Protein AF-A0A2E3WYA5-F1 (afdb_monomer)

Structure (mmCIF, N/CA/C/O backbone):
data_AF-A0A2E3WYA5-F1
#
_entry.id   AF-A0A2E3WYA5-F1
#
loop_
_atom_site.group_PDB
_atom_site.id
_atom_site.type_symbol
_atom_site.label_atom_id
_atom_site.label_alt_id
_atom_site.label_comp_id
_atom_site.label_asym_id
_atom_site.label_entity_id
_atom_site.label_seq_id
_atom_site.pdbx_PDB_ins_code
_atom_site.Cartn_x
_atom_site.Cartn_y
_atom_site.Cartn_z
_atom_site.occupancy
_atom_site.B_iso_or_equiv
_atom_site.auth_seq_id
_atom_site.auth_comp_id
_atom_site.auth_asym_id
_a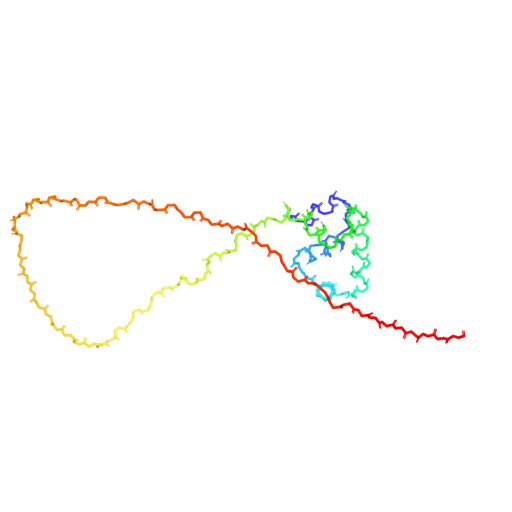tom_site.auth_atom_id
_atom_site.pdbx_PDB_model_num
ATOM 1 N N . MET A 1 1 ? -15.073 -2.185 -7.581 1.00 77.75 1 MET A N 1
ATOM 2 C CA . MET A 1 1 ? -14.366 -2.041 -8.874 1.00 77.75 1 MET A CA 1
ATOM 3 C C . MET A 1 1 ? -12.863 -2.302 -8.748 1.00 77.75 1 MET A C 1
ATOM 5 O O . MET A 1 1 ? -12.452 -3.407 -9.072 1.00 77.75 1 MET A O 1
ATOM 9 N N . LEU A 1 2 ? -12.029 -1.368 -8.254 1.00 83.56 2 LEU A N 1
ATOM 10 C CA . LEU A 1 2 ? -10.565 -1.589 -8.212 1.00 83.56 2 LEU A CA 1
ATOM 11 C C . LEU A 1 2 ? -10.150 -2.793 -7.339 1.00 83.56 2 LEU A C 1
ATOM 13 O O . LEU A 1 2 ? -9.305 -3.586 -7.749 1.00 83.56 2 LEU A O 1
ATOM 17 N N . ARG A 1 3 ? -10.759 -2.965 -6.154 1.00 87.25 3 ARG A N 1
ATOM 18 C CA . ARG A 1 3 ? -10.455 -4.094 -5.252 1.00 87.25 3 ARG A CA 1
ATOM 19 C C . ARG A 1 3 ? -10.704 -5.452 -5.893 1.00 87.25 3 ARG A C 1
ATOM 21 O O . ARG A 1 3 ? -9.868 -6.336 -5.755 1.00 87.25 3 ARG A O 1
ATOM 28 N N . ASP A 1 4 ? -11.824 -5.606 -6.588 1.00 89.88 4 ASP A N 1
ATOM 29 C CA . ASP A 1 4 ? -12.245 -6.870 -7.196 1.00 89.88 4 ASP A CA 1
ATOM 30 C C . ASP A 1 4 ? -11.245 -7.310 -8.270 1.00 89.88 4 ASP A C 1
ATOM 32 O O . ASP A 1 4 ? -10.811 -8.460 -8.288 1.00 89.88 4 ASP A O 1
ATOM 36 N N . ILE A 1 5 ? -10.786 -6.358 -9.090 1.00 90.56 5 ILE A N 1
ATOM 37 C CA . ILE A 1 5 ? -9.741 -6.568 -10.098 1.00 90.56 5 ILE A CA 1
ATOM 38 C C . ILE A 1 5 ? -8.421 -6.982 -9.427 1.00 90.56 5 ILE A C 1
ATOM 40 O O . ILE A 1 5 ? -7.783 -7.940 -9.858 1.00 90.56 5 ILE A O 1
ATOM 44 N N . LEU A 1 6 ? -8.016 -6.310 -8.344 1.00 90.44 6 LEU A N 1
ATOM 45 C CA . LEU A 1 6 ? -6.804 -6.659 -7.590 1.00 90.44 6 LEU A CA 1
ATOM 46 C C . LEU A 1 6 ? -6.889 -8.065 -6.966 1.00 90.44 6 LEU A C 1
ATOM 48 O O . LEU A 1 6 ? -5.918 -8.821 -7.020 1.00 90.44 6 LEU A O 1
ATOM 52 N N . ILE A 1 7 ? -8.051 -8.445 -6.426 1.00 92.94 7 ILE A N 1
ATOM 53 C CA . ILE A 1 7 ? -8.298 -9.780 -5.860 1.00 92.94 7 ILE A CA 1
ATOM 54 C C . ILE A 1 7 ? -8.251 -10.852 -6.959 1.00 92.94 7 ILE A C 1
ATOM 56 O O . ILE A 1 7 ? -7.576 -11.866 -6.793 1.00 92.94 7 ILE A O 1
ATOM 60 N N . GLN A 1 8 ? -8.854 -10.598 -8.127 1.00 91.31 8 GLN A N 1
ATOM 61 C CA . GLN A 1 8 ? -8.745 -11.470 -9.307 1.00 91.31 8 GLN A CA 1
ATOM 62 C C . GLN A 1 8 ? -7.298 -11.637 -9.808 1.00 91.31 8 GLN A C 1
ATOM 64 O O . GLN A 1 8 ? -6.975 -12.659 -10.409 1.00 91.31 8 GLN A O 1
ATOM 69 N N . LYS A 1 9 ? -6.404 -10.671 -9.548 1.00 88.94 9 LYS A N 1
ATOM 70 C CA . LYS A 1 9 ? -4.956 -10.780 -9.820 1.00 88.94 9 LYS A CA 1
ATOM 71 C C . LYS A 1 9 ? -4.155 -11.475 -8.704 1.00 88.94 9 LYS A C 1
ATOM 73 O O . LYS A 1 9 ? -2.935 -11.560 -8.808 1.00 88.94 9 LYS A O 1
ATOM 78 N N . GLY A 1 10 ? -4.804 -12.008 -7.665 1.00 91.69 10 GLY A N 1
ATOM 79 C CA . GLY A 1 10 ? -4.166 -12.815 -6.613 1.00 91.69 10 GLY A CA 1
ATOM 80 C C . GLY A 1 10 ? -3.756 -12.050 -5.347 1.00 91.69 10 GLY A C 1
ATOM 81 O O . GLY A 1 10 ? -3.039 -12.594 -4.492 1.00 91.69 10 GLY A O 1
ATOM 82 N N . LEU A 1 11 ? -4.196 -10.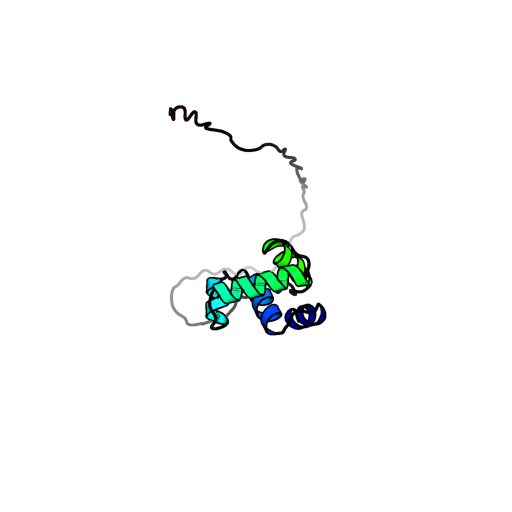799 -5.181 1.00 94.12 11 LEU A N 1
ATOM 83 C CA . LEU A 1 11 ? -4.069 -10.098 -3.901 1.00 94.12 11 LEU A CA 1
ATOM 84 C C . LEU A 1 11 ? -5.130 -10.603 -2.920 1.00 94.12 11 LEU A C 1
ATOM 86 O O . LEU A 1 11 ? -6.274 -10.863 -3.279 1.00 94.12 11 LEU A O 1
ATOM 90 N N . SER A 1 12 ? -4.754 -10.712 -1.651 1.00 95.38 12 SER A N 1
ATOM 91 C CA . SER A 1 12 ? -5.722 -10.887 -0.568 1.00 95.38 12 SER A CA 1
ATOM 92 C C . SER A 1 12 ? -6.541 -9.609 -0.362 1.00 95.38 12 SER A C 1
ATOM 94 O O . SER A 1 12 ? -6.099 -8.519 -0.726 1.00 95.38 12 SER A O 1
ATOM 96 N N . ASN A 1 13 ? -7.692 -9.720 0.310 1.00 93.81 13 ASN A N 1
ATOM 97 C CA . ASN A 1 13 ? -8.525 -8.569 0.690 1.00 93.81 13 ASN A CA 1
ATOM 98 C C . ASN A 1 13 ? -7.714 -7.445 1.365 1.00 93.81 13 ASN A C 1
ATOM 100 O O . ASN A 1 13 ? -7.873 -6.271 1.046 1.00 93.81 13 ASN A O 1
ATOM 104 N N . ARG A 1 14 ? -6.778 -7.801 2.256 1.00 94.56 14 ARG A N 1
ATOM 105 C CA . ARG A 1 14 ? -5.955 -6.816 2.972 1.00 94.56 14 ARG A CA 1
ATOM 106 C C . ARG A 1 14 ? -4.860 -6.188 2.108 1.00 94.56 14 ARG A C 1
ATOM 108 O O . ARG A 1 14 ? -4.463 -5.049 2.335 1.00 94.56 14 ARG A O 1
ATOM 115 N N . GLU A 1 15 ? -4.366 -6.911 1.108 1.00 95.25 15 GLU A N 1
ATOM 116 C CA . GLU A 1 15 ? -3.429 -6.361 0.127 1.00 95.25 15 GLU A CA 1
ATOM 117 C C . GLU A 1 15 ? -4.145 -5.444 -0.876 1.00 95.25 15 GLU A C 1
ATOM 119 O O . GLU A 1 15 ? -3.598 -4.399 -1.223 1.00 95.25 15 GLU A O 1
ATOM 124 N N . SER A 1 16 ? -5.372 -5.777 -1.300 1.00 94.88 16 SER A N 1
ATOM 125 C CA . SER A 1 16 ? -6.167 -4.905 -2.176 1.00 94.88 16 SER A CA 1
ATOM 126 C C . SER A 1 16 ? -6.584 -3.608 -1.469 1.00 94.88 16 SER A C 1
ATOM 128 O O . SER A 1 16 ? -6.538 -2.549 -2.08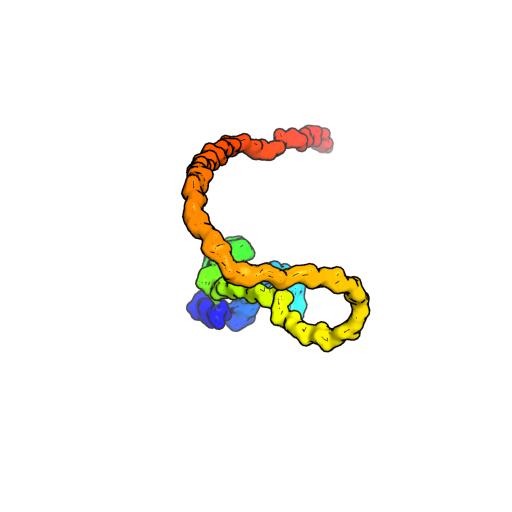9 1.00 94.88 16 SER A O 1
ATOM 130 N N . GLU A 1 17 ? -6.862 -3.656 -0.161 1.00 94.88 17 GLU A N 1
ATOM 131 C CA . GLU A 1 17 ? -7.030 -2.480 0.711 1.00 94.88 17 GLU A CA 1
ATOM 132 C C . GLU A 1 17 ? -5.825 -1.541 0.697 1.00 94.88 17 GLU A C 1
ATOM 134 O O . GLU A 1 17 ? -5.952 -0.353 0.399 1.00 94.88 17 GLU A O 1
ATOM 139 N N . VAL A 1 18 ? -4.641 -2.077 1.002 1.00 95.75 18 VAL A N 1
ATOM 140 C CA . VAL A 1 18 ? -3.402 -1.292 1.037 1.00 95.75 18 VAL A CA 1
ATOM 141 C C . VAL A 1 18 ? -3.094 -0.711 -0.345 1.00 95.75 18 VAL A C 1
ATOM 143 O O . VAL A 1 18 ? -2.745 0.465 -0.443 1.00 95.75 18 VAL A O 1
ATOM 146 N N . ALA A 1 19 ? -3.256 -1.498 -1.412 1.00 94.50 19 ALA A N 1
ATOM 147 C CA . ALA A 1 19 ? -3.035 -1.048 -2.784 1.00 94.50 19 ALA A CA 1
ATOM 148 C C . ALA A 1 19 ? -4.017 0.058 -3.212 1.00 94.50 19 ALA A C 1
ATOM 150 O O . ALA A 1 19 ? -3.591 1.033 -3.829 1.00 94.50 19 ALA A O 1
ATOM 151 N N . GLU A 1 20 ? -5.303 -0.042 -2.860 1.00 93.44 20 GLU A N 1
ATOM 152 C CA . GLU A 1 20 ? -6.311 0.983 -3.157 1.00 93.44 20 GLU A CA 1
ATOM 153 C C . GLU A 1 20 ? -5.940 2.331 -2.519 1.00 93.44 20 GLU A C 1
ATOM 155 O O . GLU A 1 20 ? -5.869 3.348 -3.212 1.00 93.44 20 GLU A O 1
ATOM 160 N N . LEU A 1 21 ? -5.644 2.341 -1.215 1.00 94.00 21 LEU A N 1
ATOM 161 C CA . LEU A 1 21 ? -5.290 3.567 -0.493 1.00 94.00 21 LEU A CA 1
ATOM 162 C C . LEU A 1 21 ? -3.967 4.167 -0.994 1.00 94.00 21 LEU A C 1
ATOM 164 O O . LEU A 1 21 ? -3.854 5.379 -1.169 1.00 94.00 21 LEU A O 1
ATOM 168 N N . VAL A 1 22 ? -2.982 3.324 -1.312 1.00 93.88 22 VAL A N 1
ATOM 169 C CA . VAL A 1 22 ? -1.723 3.760 -1.934 1.00 93.88 22 VAL A CA 1
ATOM 170 C C . VAL A 1 22 ? -1.939 4.347 -3.333 1.00 93.88 22 VAL A C 1
ATOM 172 O O . VAL A 1 22 ? -1.259 5.312 -3.695 1.00 93.88 22 VAL A O 1
ATOM 175 N N . THR A 1 23 ? -2.911 3.832 -4.090 1.00 92.25 23 THR A N 1
ATOM 176 C CA . THR A 1 23 ? -3.283 4.384 -5.402 1.00 92.25 23 THR A CA 1
ATOM 177 C C . THR A 1 23 ? -3.938 5.763 -5.270 1.00 92.25 23 THR A C 1
ATOM 179 O O . THR A 1 23 ? -3.636 6.648 -6.061 1.00 92.25 23 THR A O 1
ATOM 182 N N . LYS A 1 24 ? -4.716 6.006 -4.204 1.00 90.56 24 LYS A N 1
ATOM 183 C CA . LYS A 1 24 ? -5.261 7.336 -3.847 1.00 90.56 24 LYS A CA 1
ATOM 184 C C . LYS A 1 24 ? -4.202 8.356 -3.379 1.00 90.56 24 LYS A C 1
ATOM 186 O O . LYS A 1 24 ? -4.557 9.446 -2.952 1.00 90.56 24 LYS A O 1
ATOM 191 N N . GLY A 1 25 ? -2.911 8.015 -3.409 1.00 92.31 25 GLY A N 1
ATOM 192 C CA . GLY A 1 25 ? -1.814 8.915 -3.027 1.00 92.31 25 GLY A CA 1
ATOM 193 C C . GLY A 1 25 ? -1.434 8.905 -1.540 1.00 92.31 25 GLY A C 1
ATOM 194 O O . GLY A 1 25 ? -0.379 9.430 -1.198 1.00 92.31 25 GLY A O 1
ATOM 195 N N . LEU A 1 26 ? -2.194 8.226 -0.672 1.00 94.75 26 LEU A N 1
ATOM 196 C CA . LEU A 1 26 ? -1.986 8.228 0.787 1.00 94.75 26 LEU A CA 1
ATOM 197 C C . LEU A 1 26 ? -0.609 7.673 1.186 1.00 94.75 26 LEU A C 1
ATOM 199 O O . LEU A 1 26 ? -0.190 6.603 0.724 1.00 94.75 26 LEU A O 1
ATOM 203 N N . SER A 1 27 ? 0.105 8.376 2.063 1.00 95.94 27 SER A N 1
ATOM 204 C CA . SER A 1 27 ? 1.386 7.931 2.617 1.00 95.94 27 SER A CA 1
ATOM 205 C C . SER A 1 27 ? 1.224 6.673 3.475 1.00 95.94 27 SER A C 1
ATOM 207 O O . SER A 1 27 ? 0.142 6.355 3.966 1.00 95.94 27 SER A O 1
ATOM 209 N N . ASN A 1 28 ? 2.321 5.949 3.718 1.00 95.88 28 ASN A N 1
ATOM 210 C CA . ASN A 1 28 ? 2.272 4.718 4.517 1.00 95.88 28 ASN A CA 1
ATOM 211 C C . ASN A 1 28 ? 1.741 4.953 5.944 1.00 95.88 28 ASN A C 1
ATOM 213 O O . ASN A 1 28 ? 1.155 4.038 6.515 1.00 95.88 28 ASN A O 1
ATOM 217 N N . LYS A 1 29 ? 1.918 6.164 6.494 1.00 96.81 29 LYS A N 1
ATOM 218 C CA . LYS A 1 29 ? 1.395 6.584 7.801 1.00 96.81 29 LYS A CA 1
ATOM 219 C C . LYS A 1 29 ? -0.120 6.796 7.773 1.00 96.81 29 LYS A C 1
ATOM 221 O O . LYS A 1 29 ? -0.820 6.352 8.674 1.00 96.81 29 LYS A O 1
ATOM 226 N N . GLU A 1 30 ? -0.644 7.418 6.721 1.00 97.19 30 GLU A N 1
ATOM 227 C CA . GLU A 1 30 ? -2.091 7.608 6.553 1.00 97.19 30 GLU A CA 1
ATOM 228 C C . GLU A 1 30 ? -2.804 6.280 6.276 1.00 97.19 30 GLU A C 1
ATOM 230 O O . GLU A 1 30 ? -3.846 6.008 6.868 1.00 97.19 30 GLU A O 1
ATOM 235 N N . VAL A 1 31 ? -2.205 5.410 5.453 1.00 96.88 31 VAL A N 1
ATOM 236 C CA . VAL A 1 31 ? -2.681 4.033 5.226 1.00 96.88 31 VAL A CA 1
ATOM 237 C C . VAL A 1 31 ? -2.673 3.233 6.533 1.00 96.88 31 VAL A C 1
ATOM 239 O O . VAL A 1 31 ? -3.636 2.530 6.827 1.00 96.88 31 VAL A O 1
ATOM 242 N N . ALA A 1 32 ? -1.612 3.356 7.336 1.00 97.19 32 ALA A N 1
ATOM 243 C CA . ALA A 1 32 ? -1.508 2.717 8.647 1.00 97.19 32 ALA A CA 1
ATOM 244 C C . ALA A 1 32 ? -2.634 3.173 9.592 1.00 97.19 32 ALA A C 1
ATOM 246 O O . ALA A 1 32 ? -3.308 2.330 10.184 1.00 97.19 32 ALA A O 1
ATOM 247 N N . ASN A 1 33 ? -2.897 4.483 9.651 1.00 97.12 33 ASN A N 1
ATOM 248 C CA . ASN A 1 33 ? -3.974 5.062 10.453 1.00 97.12 33 ASN A CA 1
ATOM 249 C C . ASN A 1 33 ? -5.368 4.601 9.989 1.00 97.12 33 ASN A C 1
ATOM 251 O O . ASN A 1 33 ? -6.142 4.130 10.815 1.00 97.12 33 ASN A O 1
ATOM 255 N N . GLN A 1 34 ? -5.687 4.684 8.689 1.00 96.31 34 GLN A N 1
ATOM 256 C CA . GLN A 1 34 ? -7.004 4.273 8.168 1.00 96.31 34 GLN A CA 1
ATOM 257 C C . GLN A 1 34 ? -7.287 2.780 8.363 1.00 96.31 34 GLN A C 1
ATOM 259 O O . GLN A 1 34 ? -8.433 2.382 8.550 1.00 96.31 34 GLN A O 1
ATOM 264 N N . LEU A 1 35 ? -6.248 1.945 8.298 1.00 95.62 35 LEU A N 1
ATOM 265 C CA . LEU A 1 35 ? -6.377 0.498 8.431 1.00 95.62 35 LEU A CA 1
ATOM 266 C C . LEU A 1 35 ? -6.156 -0.003 9.871 1.00 95.62 35 LEU A C 1
ATOM 268 O O . LEU A 1 35 ? -6.237 -1.212 10.085 1.00 95.62 35 LEU A O 1
ATOM 272 N N . PHE A 1 36 ? -5.891 0.882 10.840 1.00 96.12 36 PHE A N 1
ATOM 273 C CA . PHE A 1 36 ? -5.569 0.553 12.239 1.00 96.12 36 PHE A CA 1
ATOM 274 C C . PHE A 1 36 ? -4.401 -0.448 12.386 1.00 96.12 36 PHE A C 1
ATOM 276 O O . PHE A 1 36 ? -4.467 -1.420 13.138 1.00 96.12 36 PHE A O 1
ATOM 283 N N . VAL A 1 37 ? -3.312 -0.228 11.641 1.00 96.06 37 VAL A N 1
ATOM 284 C CA . VAL A 1 37 ? -2.088 -1.055 11.668 1.00 96.06 37 VAL A CA 1
ATOM 285 C C . VAL A 1 37 ? -0.833 -0.193 11.803 1.00 96.06 37 VAL A C 1
ATOM 287 O O . VAL A 1 37 ? -0.894 1.028 11.749 1.00 96.06 37 VAL A O 1
ATOM 290 N N . THR A 1 38 ? 0.340 -0.814 11.955 1.00 97.50 38 THR A N 1
ATOM 291 C CA . THR A 1 38 ? 1.617 -0.078 11.967 1.00 97.50 38 THR A CA 1
ATOM 292 C C . THR A 1 38 ? 2.128 0.204 10.550 1.00 97.50 38 THR A C 1
ATOM 294 O O . THR A 1 38 ? 1.897 -0.579 9.625 1.00 97.50 38 THR A O 1
ATOM 297 N N . GLU A 1 39 ? 2.943 1.249 10.376 1.00 97.44 39 GLU A N 1
ATOM 298 C CA . GLU A 1 39 ? 3.657 1.495 9.110 1.00 97.44 39 GLU A CA 1
ATOM 299 C C . GLU A 1 39 ? 4.530 0.306 8.667 1.00 97.44 39 GLU A C 1
ATOM 301 O O . GLU A 1 39 ? 4.702 0.068 7.470 1.00 97.44 39 GLU A O 1
ATOM 306 N N . LYS A 1 40 ? 5.077 -0.465 9.619 1.00 97.44 40 LYS A N 1
ATOM 307 C CA . LYS A 1 40 ? 5.842 -1.690 9.337 1.00 97.44 40 LYS A CA 1
ATOM 308 C C . LYS A 1 40 ? 4.950 -2.750 8.682 1.00 97.44 40 LYS A C 1
ATOM 310 O O . LYS A 1 40 ? 5.366 -3.376 7.710 1.00 97.44 40 LYS A O 1
ATOM 315 N N . THR A 1 41 ? 3.714 -2.893 9.159 1.00 96.69 41 THR A N 1
ATOM 316 C CA . THR A 1 41 ? 2.687 -3.768 8.573 1.00 96.69 41 THR A CA 1
ATOM 317 C C . THR A 1 41 ? 2.316 -3.317 7.155 1.00 96.69 41 THR A C 1
ATOM 319 O O . THR A 1 41 ? 2.267 -4.144 6.248 1.00 96.69 41 THR A O 1
ATOM 322 N N . VAL A 1 42 ? 2.154 -2.009 6.916 1.00 97.12 42 VAL A N 1
ATOM 323 C CA . VAL A 1 42 ? 1.901 -1.465 5.563 1.00 97.12 42 VAL A CA 1
ATOM 324 C C . VAL A 1 42 ? 3.069 -1.751 4.613 1.00 97.12 42 VAL A C 1
ATOM 326 O O . VAL A 1 42 ? 2.853 -2.235 3.503 1.00 97.12 42 VAL A O 1
ATOM 329 N N . LYS A 1 43 ? 4.318 -1.529 5.049 1.00 96.12 43 LYS A N 1
ATOM 330 C CA . LYS A 1 43 ? 5.528 -1.851 4.263 1.00 96.12 43 LYS A CA 1
ATOM 331 C C . LYS A 1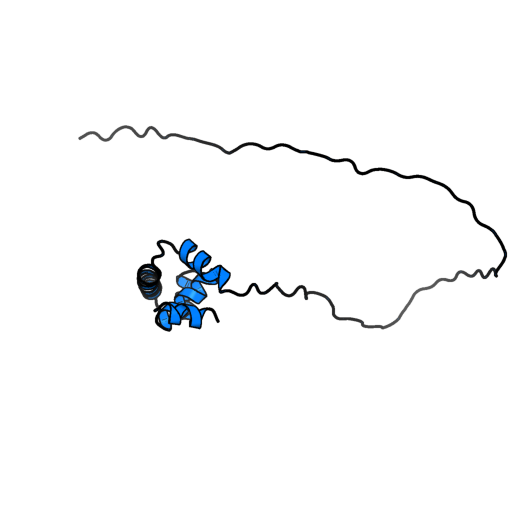 43 ? 5.627 -3.349 3.937 1.00 96.12 43 LYS A C 1
ATOM 333 O O . LYS A 1 43 ? 6.012 -3.704 2.823 1.00 96.12 43 LYS A O 1
ATOM 338 N N . PHE A 1 44 ? 5.242 -4.224 4.868 1.00 97.19 44 PHE A N 1
ATOM 339 C CA . PHE A 1 44 ? 5.158 -5.670 4.636 1.00 97.19 44 PHE A CA 1
ATOM 340 C C . PHE A 1 44 ? 4.109 -6.026 3.570 1.00 97.19 44 PHE A C 1
ATOM 342 O O . PHE A 1 44 ? 4.444 -6.709 2.602 1.00 97.19 44 PHE A O 1
ATOM 349 N N . HIS A 1 45 ? 2.880 -5.505 3.677 1.00 96.31 45 HIS A N 1
ATOM 350 C CA . HIS A 1 45 ? 1.85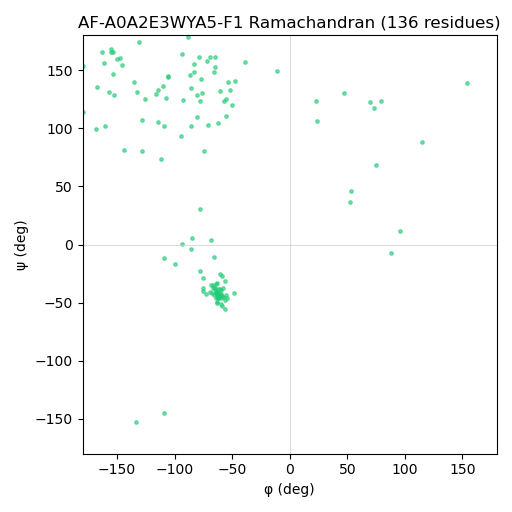2 -5.709 2.649 1.00 96.31 45 HIS A CA 1
ATOM 351 C C . HIS A 1 45 ? 2.309 -5.202 1.276 1.00 96.31 45 HIS A C 1
ATOM 353 O O . HIS A 1 45 ? 2.194 -5.934 0.298 1.00 96.31 45 HIS A O 1
ATOM 359 N N . LEU A 1 46 ? 2.913 -4.010 1.197 1.00 96.00 46 LEU A N 1
ATOM 360 C CA . LEU A 1 46 ? 3.464 -3.477 -0.055 1.00 96.00 46 LEU A CA 1
ATOM 361 C C . LEU A 1 46 ? 4.552 -4.371 -0.654 1.00 96.00 46 LEU A C 1
ATOM 363 O O . LEU A 1 46 ? 4.560 -4.591 -1.859 1.00 96.00 46 LEU A O 1
ATOM 367 N N . THR A 1 47 ? 5.418 -4.955 0.175 1.00 96.19 47 THR A N 1
ATOM 368 C CA . THR A 1 47 ? 6.455 -5.891 -0.288 1.00 96.19 47 THR A CA 1
ATOM 369 C C . THR A 1 47 ? 5.842 -7.137 -0.937 1.00 96.19 47 THR A C 1
ATOM 371 O O . THR A 1 47 ? 6.349 -7.620 -1.950 1.00 96.19 47 THR A O 1
ATOM 374 N N . ASN A 1 48 ? 4.734 -7.646 -0.392 1.00 96.31 48 ASN A N 1
ATOM 375 C CA . ASN A 1 48 ? 4.028 -8.800 -0.950 1.00 96.31 48 ASN A CA 1
ATOM 376 C C . ASN A 1 48 ? 3.226 -8.429 -2.207 1.00 96.31 48 ASN A C 1
ATOM 378 O O . ASN A 1 48 ? 3.291 -9.158 -3.194 1.00 96.31 48 ASN A O 1
ATOM 382 N N . ILE A 1 49 ? 2.567 -7.264 -2.222 1.00 95.88 49 ILE A N 1
ATOM 383 C CA . ILE A 1 49 ? 1.898 -6.700 -3.407 1.00 95.88 49 ILE A CA 1
ATOM 384 C C . ILE A 1 49 ? 2.887 -6.569 -4.570 1.00 95.88 49 ILE A C 1
ATOM 386 O O . ILE A 1 49 ? 2.598 -7.028 -5.670 1.00 95.88 49 ILE A O 1
ATOM 390 N N . TYR A 1 50 ? 4.073 -6.003 -4.330 1.00 95.19 50 TYR A N 1
ATOM 391 C CA . TYR A 1 50 ? 5.109 -5.827 -5.351 1.00 95.19 50 TYR A CA 1
ATOM 392 C C . TYR A 1 50 ? 5.569 -7.161 -5.952 1.00 95.19 50 TYR A C 1
ATOM 394 O O . TYR A 1 50 ? 5.661 -7.283 -7.173 1.00 95.19 50 TYR A O 1
ATOM 402 N N . LYS A 1 51 ? 5.764 -8.188 -5.112 1.00 94.38 51 LYS A N 1
ATOM 403 C CA . LYS A 1 51 ? 6.089 -9.554 -5.558 1.00 94.38 51 LYS A CA 1
ATOM 404 C C . LYS A 1 51 ? 4.961 -10.185 -6.380 1.00 94.38 51 LYS A C 1
ATOM 406 O O . LYS A 1 51 ? 5.232 -10.739 -7.437 1.00 94.38 51 LYS A O 1
ATOM 411 N N . LYS A 1 52 ? 3.708 -10.083 -5.922 1.00 94.44 52 LYS A N 1
ATOM 412 C CA . LYS A 1 52 ? 2.532 -10.669 -6.593 1.00 94.44 52 LYS A CA 1
ATOM 413 C C . LYS A 1 52 ? 2.211 -10.002 -7.932 1.00 94.44 52 LYS A C 1
ATOM 415 O O . LYS A 1 52 ? 1.909 -10.689 -8.898 1.00 94.44 52 LYS A O 1
ATOM 420 N N . MET A 1 53 ? 2.304 -8.675 -7.991 1.00 92.69 53 MET A N 1
ATOM 421 C CA . MET A 1 53 ? 2.008 -7.876 -9.188 1.00 92.69 53 MET A CA 1
ATOM 422 C C . MET A 1 53 ? 3.208 -7.737 -10.137 1.00 92.69 53 MET A C 1
ATOM 424 O O . MET A 1 53 ? 3.078 -7.123 -11.193 1.00 92.69 53 MET A O 1
ATOM 428 N N . ASN A 1 54 ? 4.383 -8.256 -9.759 1.00 92.94 54 ASN A N 1
ATOM 429 C CA . ASN A 1 54 ? 5.651 -8.080 -10.473 1.00 92.94 54 ASN A CA 1
ATOM 430 C C . ASN A 1 54 ? 5.993 -6.595 -10.761 1.00 92.94 54 ASN A C 1
ATOM 432 O O . ASN A 1 54 ? 6.541 -6.247 -11.809 1.00 92.94 54 ASN A O 1
ATOM 436 N N . VAL A 1 55 ? 5.666 -5.702 -9.817 1.00 94.44 55 VAL A N 1
ATOM 437 C CA . VAL A 1 55 ? 5.980 -4.263 -9.885 1.00 94.44 55 VAL A CA 1
ATOM 438 C C . VAL A 1 55 ? 7.124 -3.915 -8.936 1.00 94.44 55 VAL A C 1
ATOM 440 O O . VAL A 1 55 ? 7.248 -4.482 -7.855 1.00 94.44 55 VAL A O 1
ATOM 443 N N . LYS A 1 56 ? 7.975 -2.967 -9.334 1.00 92.00 56 LYS A N 1
ATOM 444 C CA . LYS A 1 56 ? 9.216 -2.614 -8.624 1.00 92.00 56 LYS A CA 1
ATOM 445 C C . LYS A 1 56 ? 9.092 -1.374 -7.738 1.00 92.00 56 LYS A C 1
ATOM 447 O O . LYS A 1 56 ? 9.962 -1.137 -6.905 1.00 92.00 56 LYS A O 1
ATOM 452 N N . SER A 1 57 ? 8.056 -0.554 -7.922 1.00 93.62 57 SER A N 1
ATOM 453 C CA . SER A 1 57 ? 7.909 0.718 -7.208 1.00 93.62 57 SER A CA 1
ATOM 454 C C . SER A 1 57 ? 6.453 1.081 -6.926 1.00 93.62 57 SER A C 1
ATOM 456 O O . SER A 1 57 ? 5.531 0.631 -7.608 1.00 93.62 57 SER A O 1
ATOM 458 N N . ARG A 1 58 ? 6.260 1.978 -5.949 1.00 92.94 58 ARG A N 1
ATOM 459 C CA . ARG A 1 58 ? 4.957 2.586 -5.646 1.00 92.94 58 ARG A CA 1
ATOM 460 C C . ARG A 1 58 ? 4.352 3.266 -6.878 1.00 92.94 58 ARG A C 1
ATOM 462 O O . ARG A 1 58 ? 3.170 3.090 -7.140 1.00 92.94 58 ARG A O 1
ATOM 469 N N . ALA A 1 59 ? 5.159 4.007 -7.639 1.00 93.06 59 ALA A N 1
ATOM 470 C CA . ALA A 1 59 ? 4.708 4.672 -8.860 1.00 93.06 59 ALA A CA 1
ATOM 471 C C . ALA A 1 59 ? 4.227 3.660 -9.912 1.00 93.06 59 ALA A C 1
ATOM 473 O O . ALA A 1 59 ? 3.178 3.861 -10.512 1.00 93.06 59 ALA A O 1
ATOM 474 N N . GLN A 1 60 ? 4.933 2.536 -10.083 1.00 92.94 60 GLN A N 1
ATOM 475 C CA . GLN A 1 60 ? 4.515 1.481 -11.008 1.00 92.94 60 GLN A CA 1
ATOM 476 C C . GLN A 1 60 ? 3.211 0.798 -10.560 1.00 92.94 60 GLN A C 1
ATOM 478 O O . GLN A 1 60 ? 2.372 0.504 -11.406 1.00 92.94 60 GLN A O 1
ATOM 483 N N . LEU A 1 61 ? 3.007 0.594 -9.251 1.00 92.38 61 LEU A N 1
ATOM 484 C CA . LEU A 1 61 ? 1.727 0.113 -8.714 1.00 92.38 61 LEU A CA 1
ATOM 485 C C . LEU A 1 61 ? 0.587 1.102 -9.007 1.00 92.38 61 LEU A C 1
ATOM 487 O O . LEU A 1 61 ? -0.463 0.683 -9.481 1.00 92.38 61 LEU A O 1
ATOM 491 N N . ILE A 1 62 ? 0.804 2.403 -8.776 1.00 92.69 62 ILE A N 1
ATOM 492 C CA . ILE A 1 62 ? -0.188 3.451 -9.072 1.00 92.69 62 ILE A CA 1
ATOM 493 C C . ILE A 1 62 ? -0.547 3.429 -10.562 1.00 92.69 62 ILE A C 1
ATOM 495 O O . ILE A 1 62 ? -1.718 3.291 -10.897 1.00 92.69 62 ILE A O 1
ATOM 499 N N . VAL A 1 63 ? 0.453 3.490 -11.451 1.00 91.88 63 VAL A N 1
ATOM 500 C CA . VAL A 1 63 ? 0.261 3.481 -12.914 1.00 91.88 63 VAL A CA 1
ATOM 501 C C . VAL A 1 63 ? -0.478 2.228 -13.387 1.00 91.88 63 VAL A C 1
ATOM 503 O O . VAL A 1 63 ? -1.324 2.330 -14.270 1.00 91.88 63 VAL A O 1
ATOM 506 N N . TRP A 1 64 ? -0.218 1.064 -12.783 1.00 91.38 64 TRP A N 1
ATOM 507 C CA . TRP A 1 64 ? -0.958 -0.165 -13.081 1.00 91.38 64 TRP A CA 1
ATOM 508 C C . TRP A 1 64 ? -2.440 -0.071 -12.687 1.00 91.38 64 TRP A C 1
ATOM 510 O O . TRP A 1 64 ? -3.301 -0.571 -13.405 1.00 91.38 64 TRP A O 1
ATOM 520 N N . CYS A 1 65 ? -2.755 0.584 -11.568 1.00 89.56 65 CYS A N 1
ATOM 521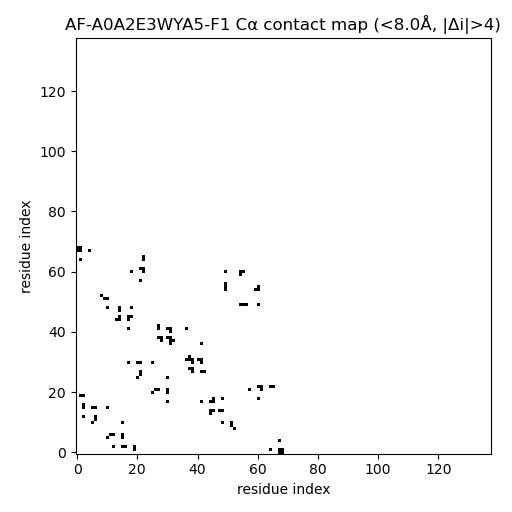 C CA . CYS A 1 65 ? -4.130 0.764 -11.104 1.00 89.56 65 CYS A CA 1
ATOM 522 C C . CYS A 1 65 ? -4.904 1.862 -11.859 1.00 89.56 65 CYS A C 1
ATOM 524 O O . CYS A 1 65 ? -6.134 1.813 -11.855 1.00 89.56 65 CYS A O 1
ATOM 526 N N . LEU A 1 66 ? -4.234 2.839 -12.492 1.00 88.12 66 LEU A N 1
ATOM 527 C CA . LEU A 1 66 ? -4.897 3.983 -13.145 1.00 88.12 66 LEU A CA 1
ATOM 528 C C . LEU A 1 66 ? -5.977 3.584 -14.174 1.00 88.12 66 LEU A C 1
ATOM 530 O O . LEU A 1 66 ? -7.073 4.118 -14.061 1.00 88.12 66 LEU A O 1
ATOM 534 N N . PRO A 1 67 ? -5.776 2.623 -15.103 1.00 86.56 67 PRO A N 1
ATOM 535 C CA . PRO A 1 67 ? -6.818 2.209 -16.058 1.00 86.56 67 PRO A CA 1
ATOM 536 C C . PRO A 1 67 ? -8.035 1.523 -15.415 1.00 86.56 67 PRO A C 1
ATOM 538 O O . PRO A 1 67 ? -9.029 1.256 -16.086 1.00 86.56 67 PRO A O 1
ATOM 541 N N . HIS A 1 68 ? -7.937 1.172 -14.131 1.00 85.62 68 HIS A N 1
ATOM 542 C CA . HIS A 1 68 ? -8.969 0.490 -13.348 1.00 85.62 68 HIS A CA 1
ATOM 543 C C . HIS A 1 68 ? -9.617 1.410 -12.301 1.00 85.62 68 HIS A C 1
ATOM 545 O O . HIS A 1 68 ? -10.654 1.067 -11.727 1.00 85.62 68 HIS A O 1
ATOM 551 N N . MET A 1 69 ? -9.034 2.587 -12.066 1.00 77.50 69 MET A N 1
ATOM 552 C CA . MET A 1 69 ? -9.738 3.720 -11.490 1.00 77.50 69 MET A CA 1
ATOM 553 C C . MET A 1 69 ? -10.532 4.385 -12.609 1.00 77.50 69 MET A C 1
ATOM 555 O O . MET A 1 69 ? -9.958 5.008 -13.496 1.00 77.50 69 MET A O 1
ATOM 559 N N . GLY A 1 70 ? -11.860 4.263 -12.567 1.00 70.12 70 GLY A N 1
ATOM 560 C CA . GLY A 1 70 ? -12.703 5.122 -13.392 1.00 70.12 70 GLY A CA 1
ATOM 561 C C . GLY A 1 70 ? -12.361 6.575 -13.075 1.00 70.12 70 GLY A C 1
ATOM 562 O O . GLY A 1 70 ? -12.374 6.959 -11.903 1.00 70.12 70 GLY A O 1
ATOM 563 N N . PHE A 1 71 ? -12.013 7.355 -14.099 1.00 64.25 71 PHE A N 1
ATOM 564 C CA . PHE A 1 71 ? -11.830 8.790 -13.946 1.00 64.25 71 PHE A CA 1
ATOM 565 C C . PHE A 1 71 ? -13.176 9.379 -13.530 1.00 64.25 71 PHE A C 1
ATOM 567 O O . PHE A 1 71 ? -14.090 9.487 -14.343 1.00 64.25 71 PHE A O 1
ATOM 574 N N . VAL A 1 72 ? -13.304 9.725 -12.250 1.00 59.38 72 VAL A N 1
ATOM 575 C CA . VAL A 1 72 ? -14.350 10.645 -11.820 1.00 59.38 72 VAL A CA 1
ATOM 576 C C . VAL A 1 72 ? -13.919 11.998 -12.362 1.00 59.38 72 VAL A C 1
ATOM 578 O O . VAL A 1 72 ? -12.977 12.603 -11.846 1.00 59.38 72 VAL A O 1
ATOM 581 N N . GLU A 1 73 ? -14.555 12.432 -13.448 1.00 52.38 73 GLU A N 1
ATOM 582 C CA . GLU A 1 73 ? -14.545 13.839 -13.828 1.00 52.38 73 GLU A CA 1
ATOM 583 C C . GLU A 1 73 ? -15.061 14.605 -12.611 1.00 52.38 73 GLU A C 1
ATOM 585 O O . GLU A 1 73 ? -16.206 14.422 -12.203 1.00 52.38 73 GLU A O 1
ATOM 590 N N . ALA A 1 74 ? -14.175 15.361 -11.956 1.00 57.75 74 ALA A N 1
ATOM 591 C CA . ALA A 1 74 ? -14.521 16.063 -10.731 1.00 57.75 74 ALA A CA 1
ATOM 592 C C . ALA A 1 74 ? -15.711 16.985 -11.016 1.00 57.75 74 ALA A C 1
ATOM 594 O O . ALA A 1 74 ? -15.637 17.811 -11.931 1.00 57.75 74 ALA A O 1
ATOM 595 N N . GLU A 1 75 ? -16.791 16.810 -10.251 1.00 59.56 75 GLU A N 1
ATOM 596 C CA . GLU A 1 75 ? -18.045 17.532 -10.436 1.00 59.56 75 GLU A CA 1
ATOM 597 C C . GLU A 1 75 ? -17.763 19.031 -10.538 1.00 59.56 75 GLU A C 1
ATOM 599 O O . GLU A 1 75 ? -17.205 19.661 -9.636 1.00 59.56 75 GLU A O 1
ATOM 604 N N . ARG A 1 76 ? -18.146 19.617 -11.676 1.00 56.22 76 ARG A N 1
ATOM 605 C CA . ARG A 1 76 ? -17.960 21.041 -11.986 1.00 56.22 76 ARG A CA 1
ATOM 606 C C . ARG A 1 76 ? -19.002 21.909 -11.261 1.00 56.22 76 ARG A C 1
ATOM 608 O O . ARG A 1 76 ? -19.408 22.953 -11.763 1.00 56.22 76 ARG A O 1
ATOM 615 N N . GLU A 1 77 ? -19.444 21.453 -10.094 1.00 58.69 77 GLU A N 1
ATOM 616 C CA . GLU A 1 77 ? -20.586 21.954 -9.336 1.00 58.69 77 GLU A CA 1
ATOM 617 C C . GLU A 1 77 ? -20.103 22.632 -8.053 1.00 58.69 77 GLU A C 1
ATOM 619 O O . GLU A 1 77 ? -20.253 22.153 -6.933 1.00 58.69 77 GLU A O 1
ATOM 624 N N . ALA A 1 78 ? -19.529 23.818 -8.247 1.00 54.25 78 ALA A N 1
ATOM 625 C CA . ALA A 1 78 ? -19.431 24.830 -7.211 1.00 54.25 78 ALA A CA 1
ATOM 626 C C . ALA A 1 78 ? -20.040 26.133 -7.750 1.00 54.25 78 ALA A C 1
ATOM 628 O O . ALA A 1 78 ? -19.610 26.633 -8.788 1.00 54.25 78 ALA A O 1
ATOM 629 N N . ALA A 1 79 ? -21.011 26.676 -7.006 1.00 54.03 79 ALA A N 1
ATOM 630 C CA . ALA A 1 79 ? -21.752 27.919 -7.264 1.00 54.03 79 ALA A CA 1
ATOM 631 C C . ALA A 1 79 ? -22.832 27.895 -8.374 1.00 54.03 79 ALA A C 1
ATOM 633 O O . ALA A 1 79 ? -22.753 28.626 -9.361 1.00 54.03 79 ALA A O 1
ATOM 634 N N . ALA A 1 80 ? -23.925 27.165 -8.123 1.00 59.59 80 ALA A N 1
ATOM 635 C CA . ALA A 1 80 ? -25.235 27.482 -8.699 1.00 59.59 80 ALA A CA 1
ATOM 636 C C . ALA A 1 80 ? -26.379 27.188 -7.707 1.00 59.59 80 ALA A C 1
ATOM 638 O O . ALA A 1 80 ? -27.061 26.178 -7.823 1.00 59.59 80 ALA A O 1
ATOM 639 N N . GLU A 1 81 ? -26.633 28.102 -6.768 1.00 51.19 81 GLU A N 1
ATOM 640 C CA . GLU A 1 81 ? -27.906 28.153 -6.036 1.00 51.19 81 GLU A CA 1
ATOM 641 C C . GLU A 1 81 ? -28.400 29.604 -5.947 1.00 51.19 81 GLU A C 1
ATOM 643 O O . GLU A 1 81 ? -27.603 30.542 -5.880 1.00 51.19 81 GLU A O 1
ATOM 648 N N . GLN A 1 82 ? -29.714 29.779 -6.115 1.00 51.38 82 GLN A N 1
ATOM 649 C CA . GLN A 1 82 ? -30.323 31.011 -6.635 1.00 51.38 82 GLN A CA 1
ATOM 650 C C . GLN A 1 82 ? -31.101 31.800 -5.541 1.00 51.38 82 GLN A C 1
ATOM 652 O O . GLN A 1 82 ? -30.575 31.957 -4.443 1.00 51.38 82 GLN A O 1
ATOM 657 N N . PRO A 1 83 ? -32.235 32.481 -5.813 1.00 54.72 83 PRO A N 1
ATOM 658 C CA . PRO A 1 83 ? -32.309 33.927 -5.648 1.00 54.72 83 PRO A CA 1
ATOM 659 C C . PRO A 1 83 ? -33.115 34.371 -4.417 1.00 54.72 83 PRO A C 1
ATOM 661 O O . PRO A 1 83 ? -34.184 33.837 -4.129 1.00 54.72 83 PRO A O 1
ATOM 664 N N . ALA A 1 84 ? -32.683 35.454 -3.768 1.00 55.75 84 ALA A N 1
ATOM 665 C CA . ALA A 1 84 ? -33.471 36.146 -2.748 1.00 55.75 84 ALA A CA 1
ATOM 666 C C . ALA A 1 84 ? -33.845 37.559 -3.222 1.00 55.75 84 ALA A C 1
ATOM 668 O O . ALA A 1 84 ? -33.017 38.470 -3.233 1.00 55.75 84 ALA A O 1
ATOM 669 N N . GLN A 1 85 ? -35.107 37.751 -3.609 1.00 52.78 85 GLN A N 1
ATOM 670 C CA . GLN A 1 85 ? -35.673 39.088 -3.787 1.00 52.78 85 GLN A CA 1
ATOM 671 C C . GLN A 1 85 ? -36.032 39.683 -2.418 1.00 52.78 85 GLN A C 1
ATOM 673 O O . GLN A 1 85 ? -36.876 39.108 -1.737 1.00 52.78 85 GLN A O 1
ATOM 678 N N . ASN A 1 86 ? -35.494 40.860 -2.061 1.00 50.56 86 ASN A N 1
ATOM 679 C CA . ASN A 1 86 ? -36.282 41.882 -1.353 1.00 50.56 86 ASN A CA 1
ATOM 680 C C . ASN A 1 86 ? -35.680 43.309 -1.456 1.00 50.56 86 ASN A C 1
ATOM 682 O O . ASN A 1 86 ? -34.691 43.617 -0.801 1.00 50.56 86 ASN A O 1
ATOM 686 N N . ILE A 1 87 ? -36.276 44.132 -2.332 1.00 54.25 87 ILE A N 1
ATOM 687 C CA . ILE A 1 87 ? -36.669 45.559 -2.185 1.00 54.25 87 ILE A CA 1
ATOM 688 C C . ILE A 1 87 ? -35.905 46.381 -1.095 1.00 54.25 87 ILE A C 1
ATOM 690 O O . ILE A 1 87 ? -35.955 46.019 0.073 1.00 54.25 87 ILE A O 1
ATOM 694 N N . GLN A 1 88 ? -35.224 47.517 -1.365 1.00 49.12 88 GLN A N 1
ATOM 695 C CA . GLN A 1 88 ? -35.825 48.864 -1.556 1.00 49.12 88 GLN A CA 1
ATOM 696 C C . GLN A 1 88 ? -34.789 49.986 -1.858 1.00 49.12 88 GLN A C 1
ATOM 698 O O . GLN A 1 88 ? -33.672 49.937 -1.354 1.00 49.12 88 GLN A O 1
ATOM 703 N N . SER A 1 89 ? -35.234 51.051 -2.556 1.00 49.66 89 SER A N 1
ATOM 704 C CA . SER A 1 89 ? -34.586 52.385 -2.727 1.00 49.66 89 SER A CA 1
ATOM 705 C C . SER A 1 89 ? -33.302 52.425 -3.591 1.00 49.66 89 SER A C 1
ATOM 707 O O . SER A 1 89 ? -32.309 51.789 -3.278 1.00 49.66 89 SER A O 1
ATOM 709 N N . THR A 1 90 ? -33.193 53.209 -4.674 1.00 54.91 90 THR A N 1
ATOM 710 C CA . THR A 1 90 ? -33.524 54.649 -4.798 1.00 54.91 90 THR A CA 1
ATOM 711 C C . THR A 1 90 ? -33.861 55.049 -6.257 1.00 54.91 90 THR A C 1
ATOM 713 O O . THR A 1 90 ? -33.618 54.289 -7.186 1.00 54.91 90 THR A O 1
ATOM 716 N N . GLN A 1 91 ? -34.448 56.243 -6.424 1.00 55.09 91 GLN A N 1
ATOM 717 C CA . GLN A 1 91 ? -34.773 57.003 -7.656 1.00 55.09 91 GLN A CA 1
ATOM 718 C C . GLN A 1 91 ? -33.685 56.911 -8.770 1.00 55.09 91 GLN A C 1
ATOM 720 O O . GLN A 1 91 ? -32.522 56.689 -8.462 1.00 55.09 91 GLN A O 1
ATOM 725 N N . GLN A 1 92 ? -33.956 57.125 -10.070 1.00 52.75 92 GLN A N 1
ATOM 726 C CA . GLN A 1 92 ? -34.736 58.238 -10.639 1.00 52.75 92 GLN A CA 1
ATOM 727 C C . GLN A 1 92 ? -35.210 57.990 -12.096 1.00 52.75 92 GLN A C 1
ATOM 729 O O . GLN A 1 92 ? -34.750 57.082 -12.781 1.00 52.75 92 GLN A O 1
ATOM 734 N N . GLN A 1 93 ? -36.157 58.814 -12.553 1.00 49.59 93 GLN A N 1
ATOM 735 C CA . GLN A 1 93 ? -36.839 58.764 -13.856 1.00 49.59 93 GLN A CA 1
ATOM 736 C C . GLN A 1 93 ? -35.916 59.031 -15.061 1.00 49.59 93 GLN A C 1
ATOM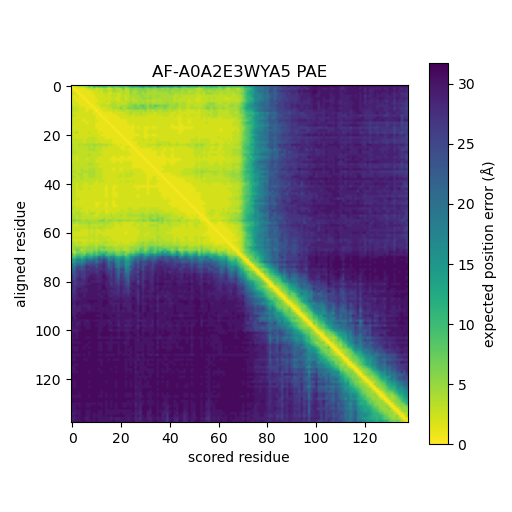 738 O O . GLN A 1 93 ? -35.092 59.940 -15.001 1.00 49.59 93 GLN A O 1
ATOM 743 N N . ASN A 1 94 ? -36.208 58.415 -16.216 1.00 50.66 94 ASN A N 1
ATOM 744 C CA . ASN A 1 94 ? -36.347 59.195 -17.453 1.00 50.66 94 ASN A CA 1
ATOM 745 C C . ASN A 1 94 ? -37.275 58.515 -18.479 1.00 50.66 94 ASN A C 1
ATOM 747 O O . ASN A 1 94 ? -37.345 57.291 -18.558 1.00 50.66 94 ASN A O 1
ATOM 751 N N . HIS A 1 95 ? -38.002 59.324 -19.245 1.00 52.66 95 HIS A N 1
ATOM 752 C CA . HIS A 1 95 ? -39.018 58.914 -20.215 1.00 52.66 95 HIS A CA 1
ATOM 753 C C . HIS A 1 95 ? -38.554 59.275 -21.625 1.00 52.66 95 HIS A C 1
ATOM 755 O O . HIS A 1 95 ? -38.214 60.432 -21.860 1.00 52.66 95 HIS A O 1
ATOM 761 N N . ASN A 1 96 ? -38.654 58.348 -22.582 1.00 53.44 96 ASN A N 1
ATOM 762 C CA . ASN A 1 96 ? -39.114 58.734 -23.915 1.00 53.44 96 ASN A CA 1
ATOM 763 C C . ASN A 1 96 ? -39.695 57.551 -24.697 1.00 53.44 96 ASN A C 1
ATOM 765 O O . ASN A 1 96 ? -39.071 56.496 -24.800 1.00 53.44 96 ASN A O 1
ATOM 769 N N . VAL A 1 97 ? -40.875 57.752 -25.280 1.00 49.28 97 VAL A N 1
ATOM 770 C CA . VAL A 1 97 ? -41.490 56.837 -26.249 1.00 49.28 97 VAL A CA 1
ATOM 771 C C . VAL A 1 97 ? -41.401 57.498 -27.618 1.00 49.28 97 VAL A C 1
ATOM 773 O O . VAL A 1 97 ? -41.899 58.607 -27.783 1.00 49.28 97 VAL A O 1
ATOM 776 N N . ILE A 1 98 ? -40.843 56.809 -28.614 1.00 55.62 98 ILE A N 1
ATOM 777 C CA . ILE A 1 98 ? -41.028 57.164 -30.028 1.00 55.62 98 ILE A CA 1
ATOM 778 C C . ILE A 1 98 ? -41.373 55.903 -30.841 1.00 55.62 98 ILE A C 1
ATOM 780 O O . ILE A 1 98 ? -40.734 54.868 -30.643 1.00 55.62 98 ILE A O 1
ATOM 784 N N . PRO A 1 99 ? -42.427 55.946 -31.684 1.00 50.41 99 PRO A N 1
ATOM 785 C CA . PRO A 1 99 ? -43.028 54.759 -32.292 1.00 50.41 99 PRO A CA 1
ATOM 786 C C . PRO A 1 99 ? -42.377 54.352 -33.623 1.00 50.41 99 PRO A C 1
ATOM 788 O O . PRO A 1 99 ? -41.477 55.009 -34.139 1.00 50.41 99 PRO A O 1
ATOM 791 N N . ALA A 1 100 ? -42.880 53.250 -34.187 1.00 47.81 100 ALA A N 1
ATOM 792 C CA . ALA A 1 100 ? -42.440 52.667 -35.450 1.00 47.81 100 ALA A CA 1
ATOM 793 C C . ALA A 1 100 ? -42.407 53.665 -36.628 1.00 47.81 100 ALA A C 1
ATOM 795 O O . ALA A 1 100 ? -43.390 54.354 -36.903 1.00 47.81 100 ALA A O 1
ATOM 796 N N . GLY A 1 101 ? -41.297 53.655 -37.372 1.00 39.81 101 GLY A N 1
ATOM 797 C CA . GLY A 1 101 ? -41.105 54.454 -38.583 1.00 39.81 101 GLY A CA 1
ATOM 798 C C . GLY A 1 101 ? -39.860 54.043 -39.378 1.00 39.81 101 GLY A C 1
ATOM 799 O O . GLY A 1 101 ? -38.751 54.433 -39.046 1.00 39.81 101 GLY A O 1
ATOM 800 N N . SER A 1 102 ? -40.079 53.250 -40.427 1.00 50.75 102 SER A N 1
ATOM 801 C CA . SER A 1 102 ? -39.358 53.204 -41.714 1.00 5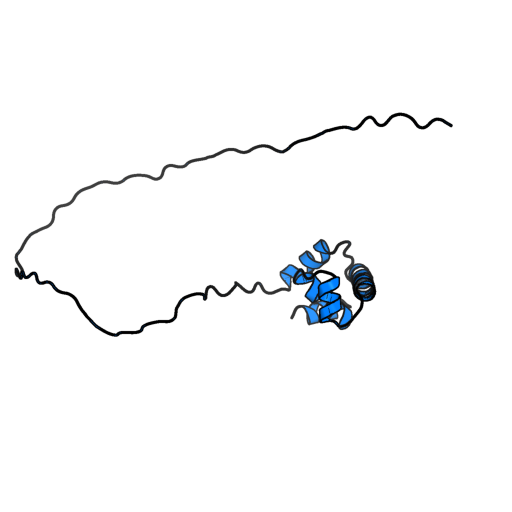0.75 102 SER A CA 1
ATOM 802 C C . SER A 1 102 ? -37.901 53.715 -41.828 1.00 50.75 102 SER A C 1
ATOM 804 O O . SER A 1 102 ? -37.693 54.911 -42.003 1.00 50.75 102 SER A O 1
ATOM 806 N N . ALA A 1 103 ? -36.926 52.798 -41.937 1.00 48.44 103 ALA A N 1
ATOM 807 C CA . ALA A 1 103 ? -35.744 52.855 -42.835 1.00 48.44 103 ALA A CA 1
ATOM 808 C C . ALA A 1 103 ? -34.905 51.569 -42.633 1.00 48.44 103 ALA A C 1
ATOM 810 O O . ALA A 1 103 ? -34.534 51.252 -41.511 1.00 48.44 103 ALA A O 1
ATOM 811 N N . THR A 1 104 ? -34.774 50.672 -43.614 1.00 50.88 104 THR A N 1
ATOM 812 C CA . THR A 1 104 ? -33.897 50.729 -44.808 1.00 50.88 104 THR A CA 1
ATOM 813 C C . THR A 1 104 ? -32.436 50.368 -44.515 1.00 50.88 104 THR A C 1
ATOM 815 O O . THR A 1 104 ? -31.770 50.960 -43.675 1.00 50.88 104 THR A O 1
ATOM 818 N N . VAL A 1 105 ? -31.957 49.363 -45.254 1.00 53.81 105 VAL A N 1
ATOM 819 C CA . VAL A 1 105 ? -30.641 48.721 -45.133 1.00 53.81 105 VAL A CA 1
ATOM 820 C C . VAL A 1 105 ? -29.480 49.667 -45.467 1.00 53.81 105 VAL A C 1
ATOM 822 O O . VAL A 1 105 ? -29.608 50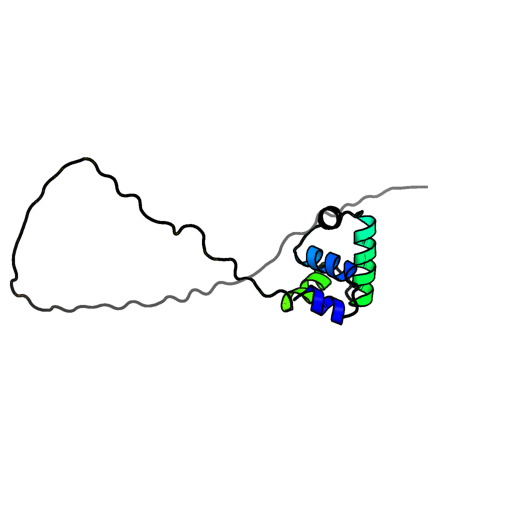.530 -46.336 1.00 53.81 105 VAL A O 1
ATOM 825 N N . SER A 1 106 ? -28.301 49.425 -44.886 1.00 50.34 106 SER A N 1
ATOM 826 C CA . SER A 1 106 ? -27.021 49.724 -45.544 1.00 50.34 106 SER A CA 1
ATOM 827 C C . SER A 1 106 ? -25.903 48.811 -45.046 1.00 50.34 106 SER A C 1
ATOM 829 O O . SER A 1 106 ? -25.687 48.633 -43.852 1.00 50.34 106 SER A O 1
ATOM 831 N N . SER A 1 107 ? -25.221 48.206 -46.010 1.00 54.72 107 SER A N 1
ATOM 832 C CA . SER A 1 107 ? -24.112 47.267 -45.864 1.00 54.72 107 SER A CA 1
ATOM 833 C C . SER A 1 107 ? -22.756 47.964 -45.750 1.00 54.72 107 SER A C 1
ATOM 835 O O . SER A 1 107 ? -22.515 48.901 -46.506 1.00 54.72 107 SER A O 1
ATOM 837 N N . GLN A 1 108 ? -21.836 47.391 -44.972 1.00 47.66 108 GLN A N 1
ATOM 838 C CA . GLN A 1 108 ? -20.384 47.279 -45.231 1.00 47.66 108 GLN A CA 1
ATOM 839 C C . GLN A 1 108 ? -19.831 46.268 -44.199 1.00 47.66 108 GLN A C 1
ATOM 841 O O . GLN A 1 108 ? -20.350 46.187 -43.092 1.00 47.66 108 GLN A O 1
ATOM 846 N N . GLY A 1 109 ? -18.967 45.309 -44.553 1.00 44.88 109 GLY A N 1
ATOM 847 C CA . GLY A 1 109 ? -17.537 45.527 -44.821 1.00 44.88 109 GLY A CA 1
ATOM 848 C C . GLY A 1 109 ? -16.819 45.764 -43.479 1.00 44.88 109 GLY A C 1
ATOM 849 O O . GLY A 1 109 ? -17.150 46.726 -42.804 1.00 44.88 109 GLY A O 1
ATOM 850 N N . PHE A 1 110 ? -15.861 44.967 -42.998 1.00 44.91 110 PHE A N 1
ATOM 851 C CA . PHE A 1 110 ? -14.817 44.208 -43.698 1.00 44.91 110 PHE A CA 1
ATOM 852 C C . PHE A 1 110 ? -14.360 42.965 -42.902 1.00 44.91 110 PHE A C 1
ATOM 854 O O . PHE A 1 110 ? -14.619 42.844 -41.708 1.00 44.91 110 PHE A O 1
ATOM 861 N N . GLN A 1 111 ? -13.643 42.054 -43.568 1.00 50.69 111 GLN A N 1
ATOM 862 C CA . GLN A 1 111 ? -12.953 40.925 -42.927 1.00 50.69 111 GLN A CA 1
ATOM 863 C C . GLN A 1 111 ? -11.722 41.378 -42.128 1.00 50.69 111 GLN A C 1
ATOM 865 O O . GLN A 1 111 ? -11.096 42.367 -42.507 1.00 50.69 111 GLN A O 1
ATOM 870 N N . ASN A 1 112 ? -11.266 40.572 -41.158 1.00 47.12 112 ASN A N 1
ATOM 871 C CA . ASN A 1 112 ? -9.820 40.390 -40.998 1.00 47.12 112 ASN A CA 1
ATOM 872 C C . ASN A 1 112 ? -9.410 39.015 -40.434 1.00 47.12 112 ASN A C 1
ATOM 874 O O . ASN A 1 112 ? -10.220 38.287 -39.865 1.00 47.12 112 ASN A O 1
ATOM 878 N N . THR A 1 113 ? -8.149 38.658 -40.674 1.00 51.94 113 THR A N 1
ATOM 879 C CA . THR A 1 113 ? -7.588 37.298 -40.652 1.00 51.94 113 THR A CA 1
ATOM 880 C C . THR A 1 113 ? -6.960 36.852 -39.324 1.00 51.94 113 THR A C 1
ATOM 882 O O . THR A 1 113 ? -6.625 37.651 -38.453 1.00 51.94 113 THR A O 1
ATOM 885 N N . ILE A 1 114 ? -6.753 35.534 -39.204 1.00 53.97 114 ILE A N 1
ATOM 886 C CA . ILE A 1 114 ? -5.978 34.884 -38.136 1.00 53.97 114 ILE A CA 1
ATOM 887 C C . ILE A 1 114 ? -4.466 35.061 -38.383 1.00 53.97 114 ILE A C 1
ATOM 889 O O . ILE A 1 114 ? -4.001 34.699 -39.467 1.00 53.97 114 ILE A O 1
ATOM 893 N N . PRO A 1 115 ? -3.668 35.505 -37.393 1.00 52.19 115 PRO A N 1
ATOM 894 C CA . PRO A 1 115 ? -2.216 35.375 -37.427 1.00 52.19 115 PRO A CA 1
ATOM 895 C C . PRO A 1 115 ? -1.741 34.085 -36.730 1.00 52.19 115 PRO A C 1
ATOM 897 O O . PRO A 1 115 ? -2.005 33.851 -35.551 1.00 52.19 115 PRO A O 1
ATOM 900 N N . THR A 1 116 ? -0.982 33.263 -37.456 1.00 54.81 116 THR A N 1
ATOM 901 C CA . THR A 1 116 ? -0.272 32.088 -36.920 1.00 54.81 116 THR A CA 1
ATOM 902 C C . THR A 1 116 ? 1.038 32.516 -36.251 1.00 54.81 116 THR A C 1
ATOM 904 O O . THR A 1 116 ? 1.852 33.190 -36.878 1.00 54.81 116 THR A O 1
ATOM 907 N N . GLY A 1 117 ? 1.275 32.086 -35.006 1.00 48.91 117 GLY A N 1
ATOM 908 C CA . GLY A 1 117 ? 2.447 32.465 -34.203 1.00 48.91 117 GLY A CA 1
ATOM 909 C C . GLY A 1 117 ? 3.203 31.269 -33.618 1.00 48.91 117 GLY A C 1
ATOM 910 O O . GLY A 1 117 ? 3.042 30.938 -32.448 1.00 48.91 117 GLY A O 1
ATOM 911 N N . ILE A 1 118 ? 4.039 30.632 -34.438 1.00 54.34 118 ILE A N 1
ATOM 912 C CA . ILE A 1 118 ? 5.042 29.636 -34.020 1.00 54.34 118 ILE A CA 1
ATOM 913 C C . ILE A 1 118 ? 5.967 30.169 -32.913 1.00 54.34 118 ILE A C 1
ATOM 915 O O . ILE A 1 118 ? 6.456 31.292 -33.014 1.00 54.34 118 ILE A O 1
ATOM 919 N N . ASN A 1 119 ? 6.313 29.343 -31.915 1.00 52.62 119 ASN A N 1
ATOM 920 C CA . ASN A 1 119 ? 7.478 29.627 -31.072 1.00 52.62 119 ASN A CA 1
ATOM 921 C C . ASN A 1 119 ? 8.239 28.370 -30.608 1.00 52.62 119 ASN A C 1
ATOM 923 O O . ASN A 1 119 ? 7.705 27.262 -30.595 1.00 52.62 119 ASN A O 1
ATOM 927 N N . ARG A 1 120 ? 9.531 28.556 -30.322 1.00 53.00 120 ARG A N 1
ATOM 928 C CA . ARG A 1 120 ? 10.605 27.551 -30.413 1.00 53.00 120 ARG A CA 1
ATOM 929 C C . ARG A 1 120 ? 11.221 27.234 -29.034 1.00 53.00 120 ARG A C 1
ATOM 931 O O . ARG A 1 120 ? 11.658 28.143 -28.343 1.00 53.00 120 ARG A O 1
ATOM 938 N N . LEU A 1 121 ? 11.319 25.947 -28.680 1.00 45.97 121 LEU A N 1
ATOM 939 C CA . LEU A 1 121 ? 12.194 25.392 -27.614 1.00 45.97 121 LEU A CA 1
ATOM 940 C C . LEU A 1 121 ? 13.653 25.269 -28.138 1.00 45.97 121 LEU A C 1
ATOM 942 O O . LEU A 1 121 ? 13.785 25.227 -29.366 1.00 45.97 121 LEU A O 1
ATOM 946 N N . PRO A 1 122 ? 14.740 25.144 -27.325 1.00 54.28 122 PRO A N 1
ATOM 947 C CA . PRO A 1 122 ? 14.857 24.693 -25.916 1.00 54.28 122 PRO A CA 1
ATOM 948 C C . PRO A 1 122 ? 15.770 25.660 -25.065 1.00 54.28 122 PRO A C 1
ATOM 950 O O . PRO A 1 122 ? 15.807 26.835 -25.406 1.00 54.28 122 PRO A O 1
ATOM 953 N N . GLU A 1 123 ? 16.501 25.361 -23.963 1.00 51.19 123 GLU A N 1
ATOM 954 C CA . GLU A 1 123 ? 16.803 24.119 -23.214 1.00 51.19 123 GLU A CA 1
ATOM 955 C C . GLU A 1 123 ? 17.174 24.319 -21.696 1.00 51.19 123 GLU A C 1
ATOM 957 O O . GLU A 1 123 ? 17.400 25.426 -21.225 1.00 51.19 123 GLU A O 1
ATOM 962 N N . LYS A 1 124 ? 17.208 23.181 -20.975 1.00 54.22 124 LYS A N 1
ATOM 963 C CA . LYS A 1 124 ? 17.696 22.722 -19.643 1.00 54.22 124 LYS A CA 1
ATOM 964 C C . LYS A 1 124 ? 18.611 23.566 -18.714 1.00 54.22 124 LYS A C 1
ATOM 966 O O . LYS A 1 124 ? 19.557 24.237 -19.100 1.00 54.22 124 LYS A O 1
ATOM 971 N N . ASN A 1 125 ? 18.359 23.279 -17.429 1.00 47.41 125 ASN A N 1
ATOM 972 C CA . ASN A 1 125 ? 19.085 23.523 -16.170 1.00 47.41 125 ASN A CA 1
ATOM 973 C C . ASN A 1 125 ? 20.601 23.187 -16.114 1.00 47.41 125 ASN A C 1
ATOM 975 O O . ASN A 1 125 ? 21.006 22.106 -16.527 1.00 47.41 125 ASN A O 1
ATOM 979 N N . ASN A 1 126 ? 21.349 24.063 -15.426 1.00 54.84 126 ASN A N 1
ATOM 980 C CA . ASN A 1 126 ? 22.060 23.856 -14.138 1.00 54.84 126 ASN A CA 1
ATOM 981 C C . ASN A 1 126 ? 22.941 22.599 -13.883 1.00 54.84 126 ASN A C 1
ATOM 983 O O . ASN A 1 126 ? 22.480 21.462 -13.959 1.00 54.84 126 ASN A O 1
ATOM 987 N N . GLY A 1 127 ? 24.168 22.848 -13.403 1.00 47.97 127 GLY A N 1
ATOM 988 C CA . GLY A 1 127 ? 25.147 21.890 -12.862 1.00 47.97 127 GLY A CA 1
ATOM 989 C C . GLY A 1 127 ? 26.584 22.424 -13.035 1.00 47.97 127 GLY A C 1
ATOM 990 O O . GLY A 1 127 ? 26.883 23.006 -14.070 1.00 47.97 127 GLY A O 1
ATOM 991 N N . GLY A 1 128 ? 27.517 22.303 -12.086 1.00 53.94 128 GLY A N 1
ATOM 992 C CA . GLY A 1 128 ? 27.417 21.763 -10.730 1.00 53.94 128 GLY A CA 1
ATOM 993 C C . GLY A 1 128 ? 28.592 22.224 -9.853 1.00 53.94 128 GLY A C 1
ATOM 994 O O . GLY A 1 128 ? 29.652 22.602 -10.346 1.00 53.94 128 GLY A O 1
ATOM 995 N N . ASN A 1 129 ? 28.376 22.218 -8.542 1.00 57.06 129 ASN A N 1
ATOM 996 C CA . ASN A 1 129 ? 29.338 22.581 -7.506 1.00 57.06 129 ASN A CA 1
ATOM 997 C C . ASN A 1 129 ? 30.045 21.321 -6.984 1.00 57.06 129 ASN A C 1
ATOM 999 O O . ASN A 1 129 ? 29.536 20.654 -6.085 1.00 57.06 129 ASN A O 1
ATOM 1003 N N . ASP A 1 130 ? 31.199 20.997 -7.567 1.00 61.62 130 ASP A N 1
ATOM 1004 C CA . ASP A 1 130 ? 31.954 19.787 -7.230 1.00 61.62 130 ASP A CA 1
ATOM 1005 C C . ASP A 1 130 ? 32.887 20.006 -6.025 1.00 61.62 130 ASP A C 1
ATOM 1007 O O . ASP A 1 130 ? 33.568 21.030 -5.918 1.00 61.62 130 ASP A O 1
ATOM 1011 N N . ALA A 1 131 ? 32.892 19.057 -5.088 1.00 56.84 131 ALA A N 1
ATOM 1012 C CA . ALA A 1 131 ? 33.495 19.221 -3.766 1.00 56.84 131 ALA A CA 1
ATOM 1013 C C . ALA A 1 131 ? 34.778 18.391 -3.616 1.00 56.84 131 ALA A C 1
ATOM 1015 O O . ALA A 1 131 ? 34.741 17.193 -3.336 1.00 56.84 131 ALA A O 1
ATOM 1016 N N . GLY A 1 132 ? 35.933 19.051 -3.729 1.00 53.09 132 GLY A N 1
ATOM 1017 C CA . GLY A 1 132 ? 37.239 18.443 -3.466 1.00 53.09 132 GLY A CA 1
ATOM 1018 C C . GLY A 1 132 ? 37.515 18.250 -1.971 1.00 53.09 132 GLY A C 1
ATOM 1019 O O . GLY A 1 132 ? 38.234 19.048 -1.375 1.00 53.09 132 GLY A O 1
ATOM 1020 N N . ASN A 1 133 ? 36.976 17.190 -1.363 1.00 57.03 133 ASN A N 1
ATOM 1021 C CA . ASN A 1 133 ? 37.353 16.776 -0.008 1.00 57.03 133 ASN A CA 1
ATOM 1022 C C . ASN A 1 133 ? 38.588 15.859 -0.047 1.00 57.03 133 ASN A C 1
ATOM 1024 O O . ASN A 1 133 ? 38.475 14.675 -0.368 1.00 57.03 133 ASN A O 1
ATOM 1028 N N . GLY A 1 134 ? 39.760 16.401 0.282 1.00 51.78 134 GLY A N 1
ATOM 1029 C CA . GLY A 1 134 ? 41.006 15.643 0.395 1.00 51.78 134 GLY A CA 1
ATOM 1030 C C . GLY A 1 134 ? 41.482 15.534 1.843 1.00 51.78 134 GLY A C 1
ATOM 1031 O O . GLY A 1 134 ? 41.525 16.536 2.549 1.00 51.78 134 GLY A O 1
ATOM 1032 N N . GLY A 1 135 ? 41.920 14.337 2.246 1.00 46.22 135 GLY A N 1
ATOM 1033 C CA . GLY A 1 135 ? 42.733 14.143 3.451 1.00 46.22 135 GLY A CA 1
ATOM 1034 C C . GLY A 1 135 ? 42.087 13.334 4.576 1.00 46.22 135 GLY A C 1
ATOM 1035 O O . GLY A 1 135 ? 41.578 13.895 5.538 1.00 46.22 135 GLY A O 1
ATOM 1036 N N . PHE A 1 136 ? 42.261 12.013 4.524 1.00 55.38 136 PHE A N 1
ATOM 1037 C CA . PHE A 1 136 ? 42.418 11.199 5.731 1.00 55.38 136 PHE A CA 1
ATOM 1038 C C . PHE A 1 136 ? 43.669 10.340 5.561 1.00 55.38 136 PHE A C 1
ATOM 1040 O O . PHE A 1 136 ? 43.683 9.412 4.755 1.00 55.38 136 PHE A O 1
ATOM 1047 N N . GLY A 1 137 ? 44.730 10.694 6.284 1.00 50.25 137 GLY A N 1
ATOM 1048 C CA . GLY A 1 137 ? 45.899 9.836 6.436 1.00 50.25 137 GLY A CA 1
ATOM 1049 C C . GLY A 1 137 ? 45.675 8.809 7.546 1.00 50.25 137 GLY A C 1
ATOM 1050 O O . GLY A 1 137 ? 44.987 9.102 8.524 1.00 50.25 137 GLY A O 1
ATOM 1051 N N . ASN A 1 138 ? 46.280 7.636 7.378 1.00 54.22 138 ASN A N 1
ATOM 1052 C CA . ASN A 1 138 ? 46.683 6.697 8.427 1.00 54.22 138 ASN A CA 1
ATOM 1053 C C . ASN A 1 138 ? 48.038 6.114 8.009 1.00 54.22 138 ASN A C 1
ATOM 1055 O O . ASN A 1 138 ? 48.211 5.937 6.781 1.00 54.22 138 ASN A O 1
#

Sequence (138 aa):
MLRDILIQKGLSNRESEVAELVTKGLSNKEVANQLFVTEKTVKFHLTNIYKKMNVKSRAQLIVWCLPHMGFVEAEREAAAEQPAQNIQSTQQQNHNVIPAGSATVSSQGFQNTIPTGINRLPEKNNGGNDAGNGGFGN

Mean predicted aligned error: 19.56 Å

Secondary structure (DSSP, 8-state):
-HHHHHHHTT--HHHHHHHHHHHTT--HHHHHHHTTS-HHHHHHHHHHHHHHHT--SHHHHHHHHGGGS--------SS---------------------------------PPPP----------------------

Solvent-accessible surface area (backbone atoms only — not comparable to full-atom values): 9722 Å² total; per-residue (Å²): 109,56,48,59,56,37,38,76,66,70,38,50,76,71,40,23,52,54,50,51,45,46,53,73,64,47,50,57,64,55,48,10,61,78,67,76,50,50,49,69,56,44,53,51,42,50,56,51,48,27,64,69,70,73,37,92,44,74,68,53,50,33,60,67,44,47,90,54,48,78,83,73,76,75,79,88,80,76,90,89,80,85,89,84,90,77,89,82,90,80,86,83,91,86,88,86,89,82,82,94,76,92,81,85,89,84,90,77,87,81,88,86,82,89,83,89,80,88,85,83,86,88,83,86,81,90,85,82,92,83,80,88,85,81,87,85,87,131

Nearest PDB structures (foldseek):
  5hev-assembly1_A  TM=9.546E-01  e=2.412E-04  Enterococcus faecium SD3B-2
  1je8-assembly2_E  TM=9.310E-01  e=4.519E-04  Escherichia coli
  1zlj-assembly2_C  TM=8.795E-01  e=1.263E-03  Mycobacterium tuberculosis
  3qp6-assembly1_A-2  TM=7.957E-01  e=1.064E-03  Chromobacterium violaceum
  7dwm-assembly1_B  TM=8.235E-01  e=1.388E-02  Hapunavirus VP882

Radius of gyration: 33.06 Å; Cα contacts (8 Å, |Δi|>4): 66; chains: 1; bounding box: 90×72×58 Å

Foldseek 3Di:
DLLVVLVVLPQDSVLSLLLVVLLVVDDLVRSCVVVVHDSVVSVVSVVVSCVSVVHDDSVRSNVVSVVVPDPPPDPPDDDDDDDDDDDDDDDDDDDDDDDDDDDDDDDDDDDDDDDDDDDDDDDDDDDDDDDPDDDDDD

pLDDT: mean 73.05, std 20.66, range [39.81, 97.5]